Protein AF-A0A2E9WJ70-F1 (afdb_monomer_lite)

Secondary structure (DSSP, 8-state):
-HHHH---S-B--SSTTSTTPPB------HHHHHIIIIIHHHHH-GGGGGSHHHHTTT-

Foldseek 3Di:
DQQAQDQAQFDDDPDPPPPPDTGGHPNHDPVVVLCVP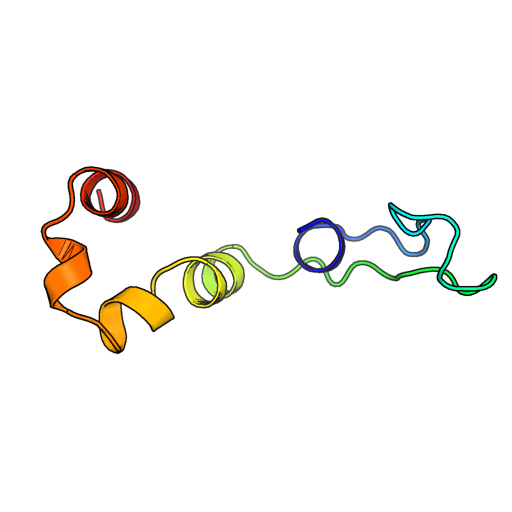PPVVCVVPVVCCPDPVVVVVVD

Sequence (59 aa):
FRVLETNDEYFDYYRKRHGNWKIYGINLPDSVLKKIYYKNALKLFPHLKENKNFKNLIE

Structure (mmCIF, N/CA/C/O backbone):
data_AF-A0A2E9WJ70-F1
#
_entry.id   AF-A0A2E9WJ70-F1
#
loop_
_atom_site.group_PDB
_atom_site.id
_atom_site.type_symbol
_atom_site.label_atom_id
_atom_site.label_alt_id
_atom_site.label_comp_id
_atom_site.label_asym_id
_atom_site.label_entity_id
_atom_site.label_seq_id
_atom_site.pdbx_PDB_ins_code
_atom_site.Cartn_x
_atom_site.Cartn_y
_atom_site.Cartn_z
_atom_site.occupancy
_atom_site.B_iso_or_equiv
_atom_site.auth_seq_id
_atom_site.auth_comp_id
_atom_site.auth_asym_id
_atom_site.auth_atom_id
_atom_site.pdbx_PDB_model_num
ATOM 1 N N . PHE A 1 1 ? 1.711 1.686 -3.674 1.00 80.62 1 PHE A N 1
ATOM 2 C CA . PHE A 1 1 ? 3.107 1.249 -3.926 1.00 80.62 1 PHE A CA 1
ATOM 3 C C . PHE A 1 1 ? 3.136 0.575 -5.288 1.00 80.62 1 PHE A C 1
ATOM 5 O O . PHE A 1 1 ? 2.633 -0.537 -5.391 1.00 80.62 1 PHE A O 1
ATOM 12 N N . ARG A 1 2 ? 3.729 1.212 -6.314 1.00 87.19 2 ARG A N 1
ATOM 13 C CA . ARG A 1 2 ? 3.587 0.778 -7.721 1.00 87.19 2 ARG A CA 1
ATOM 14 C C . ARG A 1 2 ? 3.860 -0.715 -7.940 1.00 87.19 2 ARG A C 1
ATOM 16 O O . ARG A 1 2 ? 3.059 -1.364 -8.587 1.00 87.19 2 ARG A O 1
ATOM 23 N N . VAL A 1 3 ? 4.907 -1.264 -7.318 1.00 92.62 3 VAL A N 1
ATOM 24 C CA . VAL A 1 3 ? 5.284 -2.696 -7.382 1.00 92.62 3 VAL A CA 1
ATOM 25 C C . VAL A 1 3 ? 4.112 -3.644 -7.111 1.00 92.62 3 VAL A C 1
ATOM 27 O O . VAL A 1 3 ? 3.946 -4.637 -7.805 1.00 92.62 3 VAL A O 1
ATOM 30 N N . LEU A 1 4 ? 3.302 -3.354 -6.093 1.00 95.38 4 LEU A N 1
ATOM 31 C CA . LEU A 1 4 ? 2.229 -4.251 -5.661 1.00 95.38 4 LEU A CA 1
ATOM 32 C C . LEU A 1 4 ? 0.963 -4.090 -6.505 1.00 95.38 4 LEU A C 1
ATOM 34 O O . LEU A 1 4 ? 0.172 -5.019 -6.593 1.00 95.38 4 LEU A O 1
ATOM 38 N N . GLU A 1 5 ? 0.766 -2.908 -7.081 1.00 94.31 5 GLU A N 1
ATOM 39 C CA . GLU A 1 5 ? -0.495 -2.483 -7.699 1.00 94.31 5 GLU A CA 1
ATOM 40 C C . GLU A 1 5 ? -0.488 -2.619 -9.219 1.00 94.31 5 GLU A C 1
ATOM 42 O O . GLU A 1 5 ? -1.547 -2.745 -9.819 1.00 94.31 5 GLU A O 1
ATOM 47 N N . THR A 1 6 ? 0.685 -2.561 -9.852 1.00 92.38 6 THR A N 1
ATOM 48 C CA . THR A 1 6 ? 0.788 -2.558 -11.313 1.00 92.38 6 THR A CA 1
ATOM 49 C C . THR A 1 6 ? 1.079 -3.940 -11.877 1.00 92.38 6 THR A C 1
ATOM 51 O O . THR A 1 6 ? 1.718 -4.756 -11.214 1.00 92.38 6 THR A O 1
ATOM 54 N N . ASN A 1 7 ? 0.674 -4.159 -13.128 1.00 93.81 7 ASN A N 1
ATOM 55 C CA . ASN A 1 7 ? 1.087 -5.295 -13.955 1.00 93.81 7 ASN A CA 1
ATOM 56 C C . ASN A 1 7 ? 2.232 -4.939 -14.921 1.00 93.81 7 ASN A C 1
ATOM 58 O O . ASN A 1 7 ? 2.502 -5.680 -15.860 1.00 93.81 7 ASN A O 1
ATOM 62 N N . ASP A 1 8 ? 2.861 -3.774 -14.742 1.00 93.00 8 ASP A N 1
ATOM 63 C CA . ASP A 1 8 ? 3.993 -3.353 -15.567 1.00 93.00 8 ASP A CA 1
ATOM 64 C C . ASP A 1 8 ? 5.141 -4.358 -15.445 1.00 93.00 8 ASP A C 1
ATOM 66 O O . ASP A 1 8 ? 5.677 -4.564 -14.355 1.00 93.00 8 ASP A O 1
ATOM 70 N N . GLU A 1 9 ? 5.578 -4.924 -16.567 1.00 87.38 9 GLU A N 1
ATOM 71 C CA . GLU A 1 9 ? 6.724 -5.835 -16.574 1.00 87.38 9 GLU A CA 1
ATOM 72 C C . GLU A 1 9 ? 8.016 -5.117 -16.170 1.00 87.38 9 GLU A C 1
ATOM 74 O O . GLU A 1 9 ? 8.854 -5.693 -15.491 1.00 87.38 9 GLU A O 1
ATOM 79 N N . TYR A 1 10 ? 8.181 -3.841 -16.529 1.00 86.44 10 TYR A N 1
ATOM 80 C CA . TYR A 1 10 ? 9.423 -3.114 -16.286 1.00 86.44 10 TYR A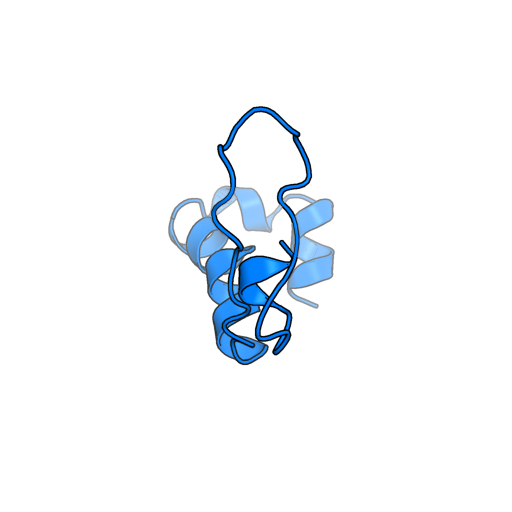 CA 1
ATOM 81 C C . TYR A 1 10 ? 9.176 -1.643 -15.966 1.00 86.44 10 TYR A C 1
ATOM 83 O O . TYR A 1 10 ? 8.650 -0.895 -16.789 1.00 86.44 10 TYR A O 1
ATOM 91 N N . PHE A 1 11 ? 9.635 -1.189 -14.797 1.00 89.19 11 PHE A N 1
ATOM 92 C CA . PHE A 1 11 ? 9.690 0.237 -14.479 1.00 89.19 11 PHE A CA 1
ATOM 93 C C . PHE A 1 11 ? 10.909 0.626 -13.638 1.00 89.19 11 PHE A C 1
ATOM 95 O O . PHE A 1 11 ? 11.547 -0.192 -12.970 1.00 89.19 11 PHE A O 1
ATOM 102 N N . ASP A 1 12 ? 11.250 1.912 -13.714 1.00 85.69 12 ASP A N 1
ATOM 103 C CA . ASP A 1 12 ? 12.385 2.498 -13.011 1.00 85.69 12 ASP A CA 1
ATOM 104 C C . ASP A 1 12 ? 12.125 2.705 -11.522 1.00 85.69 12 ASP A C 1
ATOM 106 O O . ASP A 1 12 ? 11.017 3.034 -11.085 1.00 85.69 12 ASP A O 1
ATOM 110 N N . TYR A 1 13 ? 13.194 2.586 -10.735 1.00 83.50 13 TYR A N 1
ATOM 111 C CA . TYR A 1 13 ? 13.176 3.032 -9.352 1.00 83.50 13 TYR A CA 1
ATOM 112 C C . TYR A 1 13 ? 12.840 4.522 -9.277 1.00 83.50 13 TYR A C 1
ATOM 114 O O . TYR A 1 13 ? 13.372 5.343 -10.021 1.00 83.50 13 TYR A O 1
ATOM 122 N N . TYR A 1 14 ? 12.043 4.892 -8.274 1.00 82.31 14 TYR A N 1
ATOM 123 C CA . TYR A 1 14 ? 11.786 6.300 -7.962 1.00 82.31 14 TYR A CA 1
ATOM 124 C C . TYR A 1 14 ? 13.083 7.081 -7.662 1.00 82.31 14 TYR A C 1
ATOM 126 O O . TYR A 1 14 ? 13.165 8.283 -7.898 1.00 82.31 14 TYR A O 1
ATOM 134 N N . ARG A 1 15 ? 14.124 6.402 -7.152 1.00 82.00 15 ARG A N 1
ATOM 135 C CA . ARG A 1 15 ? 15.443 6.989 -6.875 1.00 82.00 15 ARG A CA 1
ATOM 136 C C . ARG A 1 15 ? 16.524 6.333 -7.725 1.00 82.00 15 ARG A C 1
ATOM 138 O O . ARG A 1 15 ? 16.676 5.117 -7.701 1.00 82.00 15 ARG A O 1
ATOM 145 N N . LYS A 1 16 ? 17.380 7.156 -8.337 1.00 75.31 16 LYS A N 1
ATOM 146 C CA . LYS A 1 16 ? 18.500 6.745 -9.211 1.00 75.31 16 LYS A CA 1
ATOM 147 C C . LYS A 1 16 ? 19.664 6.024 -8.505 1.00 75.31 16 LYS A C 1
ATOM 149 O O . LYS A 1 16 ? 20.726 5.865 -9.088 1.00 75.31 16 LYS A O 1
ATOM 154 N N . ARG A 1 17 ? 19.511 5.633 -7.235 1.00 78.25 17 ARG A N 1
ATOM 155 C CA . ARG A 1 17 ? 20.601 5.051 -6.429 1.00 78.25 17 ARG A CA 1
ATOM 156 C C . ARG A 1 17 ? 20.619 3.517 -6.443 1.00 78.25 17 ARG A C 1
ATOM 158 O O . ARG A 1 17 ? 21.553 2.925 -5.920 1.00 78.25 17 ARG A O 1
ATOM 165 N N . HIS A 1 18 ? 19.611 2.879 -7.034 1.00 70.69 18 HIS A N 1
ATOM 166 C CA . HIS A 1 18 ? 19.432 1.425 -7.027 1.00 70.69 18 HIS A CA 1
ATOM 167 C C . HIS A 1 18 ? 19.837 0.786 -8.366 1.00 70.69 18 HIS A C 1
ATOM 169 O O . HIS A 1 18 ? 19.043 0.097 -8.988 1.00 70.69 18 HIS A O 1
ATOM 175 N N . GLY A 1 19 ? 21.078 1.021 -8.809 1.00 74.06 19 GLY A N 1
ATOM 176 C CA . GLY A 1 19 ? 21.664 0.353 -9.981 1.00 74.06 19 GLY A CA 1
ATOM 177 C C . GLY A 1 19 ? 20.836 0.440 -11.275 1.00 74.06 19 GLY A C 1
ATOM 178 O O . GLY A 1 19 ? 19.965 1.292 -11.420 1.00 74.06 19 GLY A O 1
ATOM 179 N N . ASN A 1 20 ? 21.131 -0.458 -12.221 1.00 77.62 20 ASN A N 1
ATOM 180 C CA . ASN A 1 20 ? 20.459 -0.538 -13.530 1.00 77.62 20 ASN A CA 1
ATOM 181 C C . ASN A 1 20 ? 19.338 -1.589 -13.566 1.00 77.62 20 ASN A C 1
ATOM 183 O O . ASN A 1 20 ? 18.817 -1.907 -14.634 1.00 77.62 20 ASN A O 1
ATOM 187 N N . TRP A 1 21 ? 19.008 -2.193 -12.424 1.00 81.75 21 TRP A N 1
ATOM 188 C CA 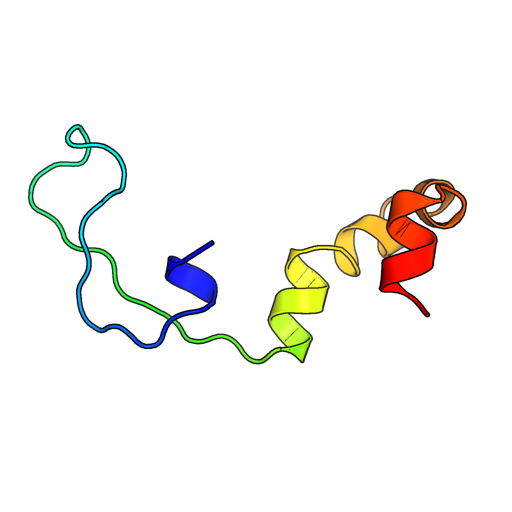. TRP A 1 21 ? 17.981 -3.226 -12.367 1.00 81.75 21 TRP A CA 1
ATOM 189 C C . TRP A 1 21 ? 16.604 -2.570 -12.427 1.00 81.75 21 TRP A C 1
ATOM 191 O O . TRP A 1 21 ? 16.393 -1.483 -11.898 1.00 81.75 21 TRP A O 1
ATOM 201 N N . LYS A 1 22 ? 15.673 -3.208 -13.127 1.00 83.75 22 LYS A N 1
ATOM 202 C CA . LYS A 1 22 ? 14.295 -2.733 -13.241 1.00 83.75 22 LYS A CA 1
ATOM 203 C C . LYS A 1 22 ? 13.423 -3.478 -12.241 1.00 83.75 22 LYS A C 1
ATOM 205 O O . LYS A 1 22 ? 13.735 -4.606 -11.860 1.00 83.75 22 LYS A O 1
ATOM 210 N N . ILE A 1 23 ? 12.340 -2.835 -11.823 1.00 89.75 23 ILE A N 1
ATOM 211 C CA . ILE A 1 23 ? 11.350 -3.450 -10.945 1.00 89.75 23 ILE A CA 1
ATOM 212 C C . ILE A 1 23 ? 10.184 -3.969 -11.782 1.00 89.75 23 ILE A C 1
ATOM 214 O O . ILE A 1 23 ? 9.817 -3.354 -12.783 1.00 89.75 23 ILE A O 1
ATOM 218 N N . TYR A 1 24 ? 9.608 -5.073 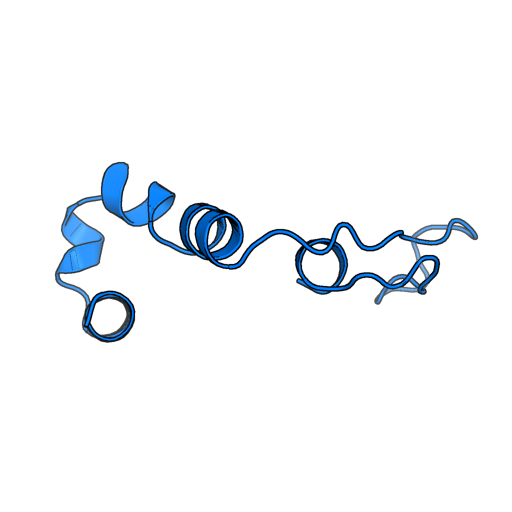-11.316 1.00 91.38 24 TYR A N 1
ATOM 219 C CA . TYR A 1 24 ? 8.466 -5.750 -11.912 1.00 91.38 24 TYR A CA 1
ATOM 220 C C . TYR A 1 24 ? 7.226 -5.527 -11.049 1.00 91.38 24 TYR A C 1
ATOM 222 O O . TYR A 1 24 ? 7.294 -5.573 -9.816 1.00 91.38 24 TYR A O 1
ATOM 230 N N . GLY A 1 25 ? 6.101 -5.272 -11.701 1.00 93.81 25 GLY A N 1
ATOM 231 C CA . GLY A 1 25 ? 4.783 -5.228 -11.091 1.00 93.81 25 GLY A CA 1
ATOM 232 C C . GLY A 1 25 ? 4.250 -6.626 -10.788 1.00 93.81 25 GLY A C 1
ATOM 233 O O . GLY A 1 25 ? 4.512 -7.570 -11.526 1.00 93.81 25 GLY A O 1
ATOM 234 N N . ILE A 1 26 ? 3.511 -6.760 -9.687 1.00 94.31 26 ILE A N 1
ATOM 235 C CA . ILE A 1 26 ? 2.913 -8.030 -9.241 1.00 94.31 26 ILE A CA 1
ATOM 236 C C . ILE A 1 26 ? 1.392 -8.050 -9.469 1.00 94.31 26 ILE A C 1
ATOM 238 O O . ILE A 1 26 ? 0.796 -9.122 -9.514 1.00 94.31 26 ILE A O 1
ATOM 242 N N . ASN A 1 27 ? 0.759 -6.881 -9.615 1.00 95.25 27 ASN A N 1
ATOM 243 C CA . ASN A 1 27 ? -0.685 -6.716 -9.799 1.00 95.25 27 ASN A CA 1
ATOM 244 C C . ASN A 1 27 ? -1.522 -7.525 -8.793 1.00 95.25 27 ASN A C 1
ATOM 246 O O . ASN A 1 27 ? -2.328 -8.389 -9.150 1.00 95.25 27 ASN A O 1
ATOM 250 N N . LEU A 1 28 ? -1.284 -7.289 -7.503 1.00 96.50 28 LEU A N 1
ATOM 251 C CA . LEU A 1 28 ? -1.977 -8.021 -6.454 1.00 96.50 28 LEU A CA 1
ATOM 252 C C . LEU A 1 28 ? -3.481 -7.708 -6.463 1.00 96.50 28 LEU A C 1
ATOM 254 O O . LEU A 1 28 ? -3.868 -6.546 -6.587 1.00 96.50 28 LEU A O 1
ATOM 258 N N . PRO A 1 29 ? -4.341 -8.715 -6.220 1.00 96.56 29 PRO A N 1
ATOM 259 C CA . PRO A 1 29 ? -5.769 -8.488 -6.080 1.00 96.56 29 PRO A CA 1
ATOM 260 C C . PRO A 1 29 ? -6.096 -7.501 -4.958 1.00 96.56 29 PRO A C 1
ATOM 262 O O . PRO A 1 29 ? -5.471 -7.502 -3.892 1.00 96.56 29 PRO A O 1
ATOM 265 N N . ASP A 1 30 ? -7.174 -6.747 -5.149 1.00 94.69 30 ASP A N 1
ATOM 266 C CA . ASP A 1 30 ? -7.640 -5.703 -4.232 1.00 94.69 30 ASP A CA 1
ATOM 267 C C . ASP A 1 30 ? -7.830 -6.215 -2.789 1.00 94.69 30 ASP A C 1
ATOM 269 O O . ASP A 1 30 ? -7.499 -5.560 -1.798 1.00 94.69 30 ASP A O 1
ATOM 273 N N . SER A 1 31 ? -8.293 -7.460 -2.649 1.00 95.12 31 SER A N 1
ATOM 274 C CA . SER A 1 31 ? -8.471 -8.124 -1.355 1.00 95.12 31 SER A CA 1
ATOM 275 C C . SER A 1 31 ? -7.155 -8.330 -0.591 1.00 95.12 31 SER A C 1
ATOM 277 O O . SER A 1 31 ? -7.144 -8.256 0.643 1.00 95.12 31 SER A O 1
ATOM 279 N N . VAL A 1 32 ? -6.052 -8.565 -1.307 1.00 96.19 32 VAL A N 1
ATOM 280 C CA . VAL A 1 32 ? -4.701 -8.728 -0.757 1.00 96.19 32 VAL A CA 1
ATOM 281 C C . VAL A 1 32 ? -4.098 -7.363 -0.444 1.00 96.19 32 VAL A C 1
ATOM 283 O O . VAL A 1 32 ? -3.575 -7.176 0.655 1.00 96.19 32 VAL A O 1
ATOM 286 N N . LEU A 1 33 ? -4.249 -6.386 -1.342 1.00 95.50 33 LEU A N 1
ATOM 287 C CA . LEU A 1 33 ? -3.798 -5.011 -1.111 1.00 95.50 33 LEU A CA 1
ATOM 288 C C . LEU A 1 33 ? -4.414 -4.429 0.168 1.00 95.50 33 LEU A C 1
ATOM 290 O O . LEU A 1 33 ? -3.690 -3.925 1.025 1.00 95.50 33 LEU A O 1
ATOM 294 N N . LYS A 1 34 ? -5.723 -4.611 0.388 1.00 94.56 34 LYS A N 1
ATOM 295 C CA . LYS A 1 34 ? -6.398 -4.183 1.630 1.00 94.56 34 LYS A CA 1
ATOM 296 C C . LYS A 1 34 ? -5.804 -4.836 2.886 1.00 94.56 34 LYS A C 1
ATOM 298 O O . LYS A 1 34 ? -5.738 -4.198 3.939 1.00 94.56 34 LYS A O 1
ATOM 303 N N . LYS A 1 35 ? -5.347 -6.094 2.804 1.00 95.56 35 LYS A N 1
ATOM 304 C CA . LYS A 1 35 ? -4.659 -6.766 3.924 1.00 95.56 35 LYS A CA 1
ATOM 305 C C . LYS A 1 35 ? -3.323 -6.115 4.247 1.00 95.56 35 LYS A C 1
ATOM 307 O O . LYS A 1 35 ? -3.070 -5.848 5.421 1.00 95.56 35 LYS A O 1
ATOM 312 N N . ILE A 1 36 ? -2.518 -5.848 3.220 1.00 94.94 36 ILE A N 1
ATOM 313 C CA . ILE A 1 36 ? -1.203 -5.212 3.351 1.00 94.94 36 ILE A CA 1
ATOM 314 C C . ILE A 1 36 ? -1.354 -3.782 3.878 1.00 94.94 36 ILE A C 1
ATOM 316 O O . ILE A 1 36 ? -0.633 -3.396 4.793 1.00 94.94 36 ILE A O 1
ATOM 320 N N . TYR A 1 37 ? -2.311 -3.018 3.347 1.00 93.19 37 TYR A N 1
ATOM 321 C CA . TYR A 1 37 ? -2.449 -1.605 3.682 1.00 93.19 37 TYR A CA 1
ATOM 322 C C . TYR A 1 37 ? -3.065 -1.328 5.043 1.00 93.19 37 TYR A C 1
ATOM 324 O O . TYR A 1 37 ? -2.629 -0.388 5.702 1.00 93.19 37 TYR A O 1
ATOM 332 N N . TYR A 1 38 ? -4.055 -2.108 5.490 1.00 92.25 38 TYR A N 1
ATOM 333 C CA . TYR A 1 38 ? -4.695 -1.781 6.766 1.00 92.25 38 TYR A CA 1
ATOM 334 C C . TYR A 1 38 ? -5.296 -2.957 7.531 1.00 92.25 38 TYR A C 1
ATOM 336 O O . TYR A 1 38 ? -5.230 -2.953 8.759 1.00 92.25 38 TYR A O 1
ATOM 344 N N . LYS A 1 39 ? -5.858 -3.991 6.884 1.00 93.81 39 LYS A N 1
ATOM 345 C CA . LYS A 1 39 ? -6.595 -5.024 7.644 1.00 93.81 39 LYS A CA 1
ATOM 346 C C . LYS A 1 39 ? -5.694 -5.801 8.607 1.00 93.81 39 LYS A C 1
ATOM 348 O O . LYS A 1 39 ? -6.132 -6.123 9.710 1.00 93.81 39 LYS A O 1
ATOM 353 N N . ASN A 1 40 ? -4.439 -6.064 8.232 1.00 95.50 40 ASN A N 1
ATOM 354 C CA . ASN A 1 40 ? -3.484 -6.714 9.133 1.00 95.50 40 ASN A CA 1
ATOM 355 C C . ASN A 1 40 ? -3.106 -5.799 10.307 1.00 95.50 40 ASN A C 1
ATOM 357 O O . ASN A 1 40 ? -3.074 -6.258 11.447 1.00 95.50 40 ASN A O 1
ATOM 361 N N . ALA A 1 41 ? -2.902 -4.504 10.050 1.00 93.06 41 ALA A N 1
ATOM 362 C CA . ALA A 1 41 ? -2.620 -3.521 11.093 1.00 93.06 41 ALA A CA 1
ATOM 363 C C . ALA A 1 41 ? -3.783 -3.405 12.092 1.00 93.06 41 ALA A C 1
ATOM 365 O O . ALA A 1 41 ? -3.554 -3.465 13.293 1.00 93.06 41 ALA A O 1
ATOM 366 N N . LEU A 1 42 ? -5.035 -3.355 11.624 1.00 92.62 42 LEU A N 1
ATOM 367 C CA . LEU A 1 42 ? -6.219 -3.318 12.496 1.00 92.62 42 LEU A CA 1
ATOM 368 C C . LEU A 1 42 ? -6.420 -4.599 13.317 1.00 92.62 42 LEU A C 1
ATOM 370 O O . LEU A 1 42 ? -7.033 -4.556 14.385 1.00 92.62 42 LEU A O 1
ATOM 374 N N . LYS A 1 43 ? -5.953 -5.747 12.810 1.00 92.88 43 LYS A N 1
ATOM 375 C CA . LYS A 1 43 ? -5.976 -7.014 13.552 1.00 92.88 43 LYS A CA 1
ATOM 376 C C . LYS A 1 43 ? -4.941 -7.013 14.678 1.00 92.88 43 LYS A C 1
ATOM 378 O O . LYS A 1 43 ? -5.245 -7.493 15.764 1.00 92.88 43 LYS A O 1
ATOM 383 N N . LEU A 1 44 ? -3.741 -6.495 14.412 1.00 95.38 44 LEU A N 1
ATOM 384 C CA . LEU A 1 44 ? -2.643 -6.435 15.382 1.00 95.38 44 LEU A CA 1
ATOM 385 C C . LEU A 1 44 ? -2.822 -5.309 16.409 1.00 95.38 44 LEU A C 1
ATOM 387 O O . LEU A 1 44 ? -2.450 -5.471 17.566 1.00 95.38 44 LEU A O 1
ATOM 391 N N . PHE A 1 45 ? -3.429 -4.194 16.002 1.00 93.00 45 PHE A N 1
ATOM 392 C CA . PHE A 1 45 ? -3.600 -2.993 16.814 1.00 93.00 45 PHE A CA 1
ATOM 393 C C . PHE A 1 45 ? -5.078 -2.568 16.844 1.00 93.00 45 PHE A C 1
ATOM 395 O O . PHE A 1 45 ? -5.487 -1.666 16.108 1.00 93.00 45 PHE A O 1
ATOM 402 N N . PRO A 1 46 ? -5.909 -3.198 17.698 1.00 87.38 46 PRO A N 1
ATOM 403 C CA . PRO A 1 46 ? -7.354 -2.966 17.712 1.00 87.38 46 PRO A CA 1
ATOM 404 C C . PRO A 1 46 ? -7.760 -1.517 18.009 1.00 87.38 46 PRO A C 1
ATOM 406 O O . PRO A 1 46 ? -8.750 -1.048 17.455 1.00 87.38 46 PRO A O 1
ATOM 409 N N . HIS A 1 47 ? -6.977 -0.793 18.816 1.00 88.06 47 HIS A N 1
ATOM 410 C CA . HIS A 1 47 ? -7.228 0.610 19.170 1.00 88.06 47 HIS A CA 1
ATOM 411 C C . HIS A 1 47 ? -7.194 1.557 17.955 1.00 88.06 47 HIS A C 1
ATOM 413 O O . HIS A 1 47 ? -7.791 2.627 17.984 1.00 88.06 47 HIS A O 1
ATOM 419 N N . LEU A 1 48 ? -6.545 1.164 16.850 1.00 87.69 48 LEU A N 1
ATOM 420 C CA . LEU A 1 48 ? -6.530 1.963 15.621 1.00 87.69 48 LEU A CA 1
ATOM 421 C C . LEU A 1 48 ? -7.893 2.003 14.919 1.00 87.69 48 LEU A C 1
ATOM 423 O O . LEU A 1 48 ? -8.125 2.908 14.123 1.00 87.69 48 LEU A O 1
ATOM 427 N N . LYS A 1 49 ? -8.811 1.073 15.221 1.00 81.81 49 LYS A N 1
ATOM 428 C CA . LYS A 1 49 ? -10.167 1.061 14.644 1.00 81.81 49 LYS A CA 1
ATOM 429 C C . LYS A 1 49 ? -10.990 2.291 15.029 1.00 81.81 49 LYS A C 1
ATOM 431 O O . LYS A 1 49 ? -11.870 2.690 14.276 1.00 81.81 49 LYS A O 1
ATOM 436 N N . GLU A 1 50 ? -10.710 2.882 16.188 1.00 81.38 50 GLU A N 1
ATOM 437 C CA . GLU A 1 50 ? -11.440 4.044 16.711 1.00 81.38 50 GLU A CA 1
ATOM 438 C C . GLU A 1 50 ? -10.953 5.367 16.105 1.00 81.38 50 GLU A C 1
ATOM 440 O O . GLU A 1 50 ? -11.623 6.397 16.198 1.00 81.38 50 GLU A O 1
ATOM 445 N N . ASN A 1 51 ? -9.796 5.355 15.441 1.00 83.31 51 ASN A N 1
ATOM 446 C CA . ASN A 1 51 ? -9.261 6.530 14.779 1.00 83.31 51 ASN A CA 1
ATOM 447 C C . ASN A 1 51 ? -10.094 6.856 13.526 1.00 83.31 51 ASN A C 1
ATOM 449 O O . ASN A 1 51 ? -10.277 6.014 12.644 1.00 83.31 51 ASN A O 1
ATOM 453 N N . LYS A 1 52 ? -10.557 8.111 13.431 1.00 74.62 52 LYS A N 1
ATOM 454 C CA . LYS A 1 52 ? -11.383 8.627 12.323 1.00 74.62 52 LYS A CA 1
ATOM 455 C C . LYS A 1 52 ? -10.815 8.294 10.939 1.00 74.62 52 LYS A C 1
ATOM 457 O O . LYS A 1 52 ? -11.580 7.976 10.038 1.00 74.62 52 LYS A O 1
ATOM 462 N N . ASN A 1 53 ? -9.490 8.299 10.785 1.00 76.44 53 ASN A N 1
ATOM 463 C CA . ASN A 1 53 ? -8.838 8.014 9.504 1.00 76.44 53 ASN A CA 1
ATOM 464 C C . ASN A 1 53 ? -8.995 6.549 9.067 1.00 76.44 53 ASN A C 1
ATOM 466 O O . ASN A 1 53 ? -9.066 6.272 7.875 1.00 76.44 53 ASN A O 1
ATOM 470 N N . PHE A 1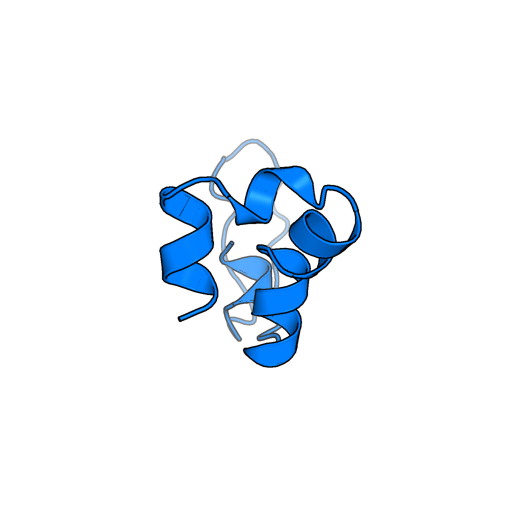 54 ? -9.056 5.612 10.017 1.00 79.06 54 PHE A N 1
ATOM 471 C CA . PHE A 1 54 ? -9.221 4.186 9.726 1.00 79.06 54 PHE A CA 1
ATOM 472 C C . PHE A 1 54 ? -10.685 3.771 9.644 1.00 79.06 54 PHE A C 1
ATOM 474 O O . PHE A 1 54 ? -11.001 2.831 8.920 1.00 79.06 54 PHE A O 1
ATOM 481 N N . LYS A 1 55 ? -11.580 4.479 10.337 1.00 72.81 55 LYS A N 1
ATOM 482 C CA . LYS A 1 55 ? -13.021 4.220 10.284 1.00 72.81 55 LYS A CA 1
ATOM 483 C C . LYS A 1 55 ? -13.571 4.344 8.855 1.00 72.81 55 LYS A C 1
ATOM 485 O O . LYS A 1 55 ? -14.249 3.436 8.387 1.00 72.81 55 LYS A O 1
ATOM 490 N N . ASN A 1 56 ? -13.127 5.367 8.123 1.00 73.88 56 ASN A N 1
ATOM 491 C CA . ASN A 1 56 ? -13.485 5.599 6.717 1.00 73.88 56 ASN A CA 1
ATOM 492 C C . ASN A 1 56 ? -12.944 4.534 5.733 1.00 73.88 56 ASN A C 1
ATOM 494 O O . ASN A 1 56 ? -13.309 4.553 4.566 1.00 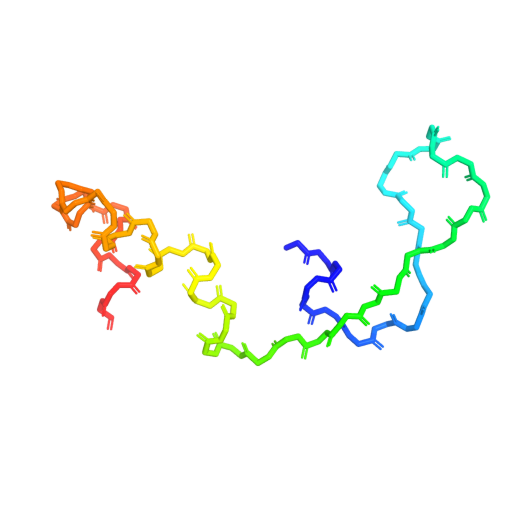73.88 56 ASN A O 1
ATOM 498 N N . LEU A 1 57 ? -12.029 3.650 6.158 1.00 75.25 57 LEU A N 1
ATOM 499 C CA . LEU A 1 57 ? -11.492 2.548 5.335 1.00 75.25 57 LEU A CA 1
ATOM 500 C C . LEU A 1 57 ? -12.245 1.223 5.552 1.00 75.25 57 LEU A C 1
ATOM 502 O O . LEU A 1 57 ? -11.969 0.222 4.878 1.00 75.25 57 LEU A O 1
ATOM 506 N N . ILE A 1 58 ? -13.096 1.181 6.578 1.00 69.44 58 ILE A N 1
ATOM 507 C CA . ILE A 1 58 ? -13.857 0.001 6.996 1.00 69.44 58 ILE A CA 1
ATOM 508 C C . ILE A 1 58 ? -15.313 0.108 6.526 1.00 69.44 58 ILE A C 1
ATOM 510 O O . ILE A 1 58 ? -15.892 -0.930 6.205 1.00 69.44 58 ILE A O 1
ATOM 514 N N . GLU A 1 59 ? -15.866 1.326 6.504 1.00 62.16 59 GLU A N 1
ATOM 515 C CA . GLU A 1 59 ? -17.147 1.677 5.865 1.00 62.16 59 GLU A CA 1
ATOM 516 C C . GLU A 1 59 ? -17.070 1.538 4.334 1.00 62.16 59 GLU A C 1
ATOM 518 O O . GLU A 1 59 ? -18.042 0.998 3.759 1.00 62.16 59 GLU A O 1
#

Radius of gyration: 15.44 Å; chains: 1; bounding box: 39×17×36 Å

pLDDT: mean 86.89, std 8.47, range [62.16, 96.56]